Protein AF-A0A9X6AIE6-F1 (afdb_monomer)

Secondary structure (DSSP, 8-state):
--HHHHHHHHHHHHHHHHHSS--------PPPPPP-PPTT-SSSS--TTTHHHHHHHHHHHHHHTTPPPPHHHHHHHHTT-

Sequence (81 aa):
MIVRRSAAVLAATVVIGTALAPAAVAEGASPSPAPAIPSGLYGTSDPTYDGVWRQSLALLAQHTVGVKPAAKAVDWLAGQQ

Foldseek 3Di:
DVVVVVVVVVVVCVVVVVVPPPPPPPPPPDDDPADDDDPQQDDDHDLVPCRLVRLVVVCVVCVVVVHHRDPSSVVVNVVPD

Solvent-accessible surface area (backbone atoms only — not comparable to full-atom values): 5279 Å² total; per-residue (Å²): 130,60,70,70,55,54,54,54,53,55,52,52,54,52,57,54,55,63,74,68,53,79,82,76,74,78,70,77,80,68,84,73,80,80,74,86,74,69,78,65,54,84,74,90,69,78,49,89,85,52,31,69,62,54,43,52,52,52,46,51,58,30,50,78,73,73,41,80,67,57,64,56,35,52,55,56,58,66,70,72,121

pLDDT: mean 79.75, std 18.51, range [48.12, 98.44]

Radius of gyration: 22.84 Å; Cα contacts (8 Å, |Δi|>4): 32; chains: 1; bounding box: 43×25×66 Å

Structure (mmCIF, N/CA/C/O backbone):
data_AF-A0A9X6AIE6-F1
#
_entry.id   AF-A0A9X6AIE6-F1
#
loop_
_atom_site.group_PDB
_atom_site.id
_atom_site.type_symbol
_atom_site.label_atom_id
_atom_site.label_alt_id
_atom_site.label_comp_id
_atom_site.label_asym_id
_atom_site.label_entity_id
_atom_site.label_seq_id
_atom_site.pdbx_PDB_ins_code
_atom_site.Cartn_x
_atom_site.Cartn_y
_atom_site.Cartn_z
_atom_site.occupancy
_atom_site.B_iso_or_equiv
_atom_site.auth_seq_id
_atom_site.auth_comp_id
_atom_site.auth_asym_id
_atom_site.auth_atom_id
_atom_site.pdbx_PDB_model_num
ATOM 1 N N . MET A 1 1 ? -0.383 -8.195 -54.542 1.00 54.66 1 MET A N 1
ATOM 2 C CA . MET A 1 1 ? 0.830 -7.399 -54.207 1.00 54.66 1 MET A CA 1
ATOM 3 C C . MET A 1 1 ? 0.895 -6.934 -52.737 1.00 54.66 1 MET A C 1
ATOM 5 O O . MET A 1 1 ? 1.625 -5.998 -52.437 1.00 54.66 1 MET A O 1
ATOM 9 N N . ILE A 1 2 ? 0.206 -7.594 -51.797 1.00 53.03 2 ILE A N 1
ATOM 10 C CA . ILE A 1 2 ? 0.206 -7.195 -50.371 1.00 53.03 2 ILE A CA 1
ATOM 11 C C . ILE A 1 2 ? 1.259 -7.969 -49.558 1.00 53.03 2 ILE A C 1
ATOM 13 O O . ILE A 1 2 ? 1.970 -7.369 -48.765 1.00 53.03 2 ILE A O 1
ATOM 17 N N . VAL A 1 3 ? 1.493 -9.244 -49.882 1.00 54.84 3 VAL A N 1
ATOM 18 C CA . VAL A 1 3 ? 2.504 -10.107 -49.231 1.00 54.84 3 VAL A CA 1
ATOM 19 C C . VAL A 1 3 ? 3.944 -9.581 -49.305 1.00 54.84 3 VAL A C 1
ATOM 21 O O . 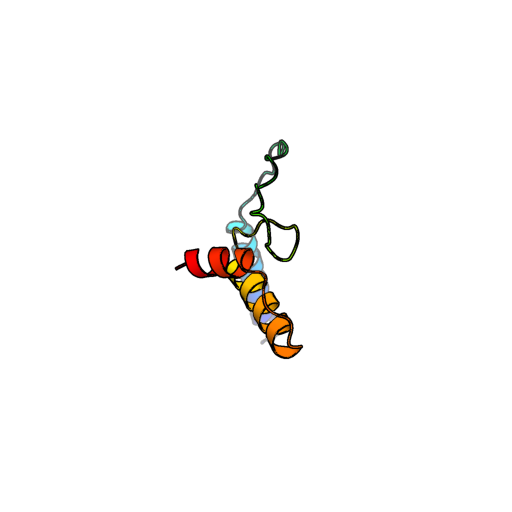VAL A 1 3 ? 4.680 -9.655 -48.328 1.00 54.84 3 VAL A O 1
ATOM 24 N N . ARG A 1 4 ? 4.350 -8.984 -50.434 1.00 53.16 4 ARG A N 1
ATOM 25 C CA . ARG A 1 4 ? 5.694 -8.390 -50.585 1.00 53.16 4 ARG A CA 1
ATOM 26 C C . ARG A 1 4 ? 5.893 -7.137 -49.727 1.00 53.16 4 ARG A C 1
ATOM 28 O O . ARG A 1 4 ? 7.000 -6.887 -49.267 1.00 53.16 4 ARG A O 1
ATOM 35 N N . ARG A 1 5 ? 4.825 -6.363 -49.508 1.00 55.16 5 ARG A N 1
ATOM 36 C CA . ARG A 1 5 ? 4.854 -5.167 -48.654 1.00 55.16 5 ARG A CA 1
ATOM 37 C C . ARG A 1 5 ? 4.885 -5.554 -47.174 1.00 55.16 5 ARG A C 1
ATOM 39 O O . ARG A 1 5 ? 5.626 -4.944 -46.417 1.00 55.16 5 ARG A O 1
ATOM 46 N N . SER A 1 6 ? 4.172 -6.614 -46.789 1.00 55.78 6 SER A N 1
ATOM 47 C CA . SER A 1 6 ? 4.188 -7.150 -45.422 1.00 55.78 6 SER A CA 1
ATOM 48 C C . SER A 1 6 ? 5.558 -7.703 -45.009 1.00 55.78 6 SER A C 1
ATOM 50 O O . SER A 1 6 ? 5.996 -7.460 -43.889 1.00 55.78 6 SER A O 1
ATOM 52 N N . ALA A 1 7 ? 6.271 -8.381 -45.915 1.00 56.47 7 ALA A N 1
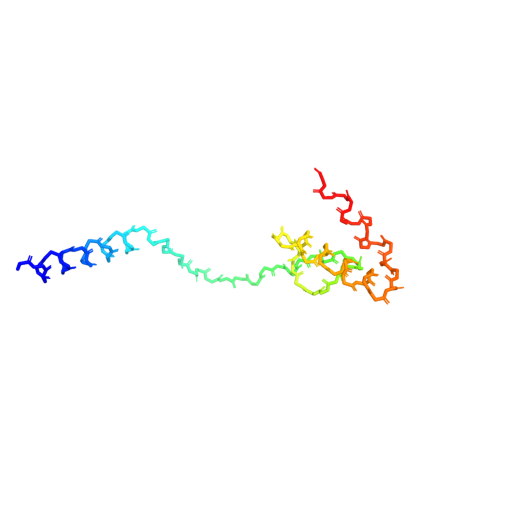ATOM 53 C CA . ALA A 1 7 ? 7.613 -8.902 -45.637 1.00 56.47 7 ALA A CA 1
ATOM 54 C C . ALA A 1 7 ? 8.659 -7.789 -45.425 1.00 56.47 7 ALA A C 1
ATOM 56 O O . ALA A 1 7 ? 9.514 -7.900 -44.548 1.00 56.47 7 ALA A O 1
ATOM 57 N N . ALA A 1 8 ? 8.565 -6.693 -46.187 1.00 54.50 8 ALA A N 1
ATOM 58 C CA . ALA A 1 8 ? 9.474 -5.554 -46.053 1.00 54.50 8 ALA A CA 1
ATOM 59 C C . ALA A 1 8 ? 9.295 -4.809 -44.716 1.00 54.50 8 ALA A C 1
ATOM 61 O O . ALA A 1 8 ? 10.275 -4.381 -44.111 1.00 54.50 8 ALA A O 1
ATOM 62 N N . VAL A 1 9 ? 8.055 -4.698 -44.229 1.00 58.12 9 VAL A N 1
ATOM 63 C CA . VAL A 1 9 ? 7.755 -4.056 -42.939 1.00 58.12 9 VAL A CA 1
ATOM 64 C C . VAL A 1 9 ? 8.283 -4.889 -41.766 1.00 58.12 9 VAL A C 1
ATOM 66 O O . VAL A 1 9 ? 8.896 -4.324 -40.864 1.00 58.12 9 VAL A O 1
ATOM 69 N N . LEU A 1 10 ? 8.138 -6.221 -41.806 1.00 56.94 10 LEU A N 1
ATOM 70 C CA . LEU A 1 10 ? 8.670 -7.108 -40.761 1.00 56.94 10 LEU A CA 1
ATOM 71 C C . LEU A 1 10 ? 10.206 -7.044 -40.668 1.00 56.94 10 LEU A C 1
ATOM 73 O O . LEU A 1 10 ? 10.771 -7.018 -39.574 1.00 56.94 10 LEU A O 1
ATOM 77 N N . ALA A 1 11 ? 10.887 -6.986 -41.817 1.00 56.31 11 ALA A N 1
ATOM 78 C CA . ALA A 1 11 ? 12.343 -6.884 -41.869 1.00 56.31 11 ALA A CA 1
ATO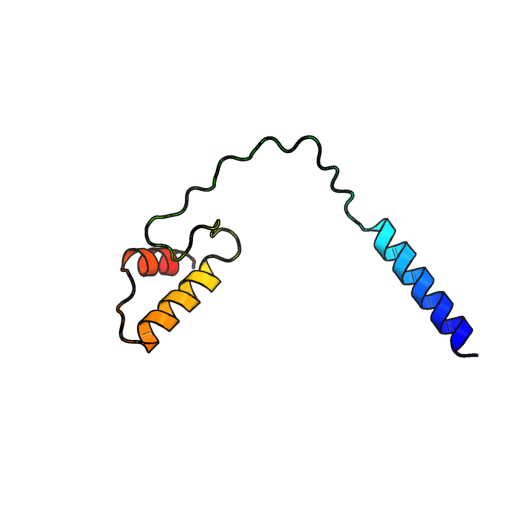M 79 C C . ALA A 1 11 ? 12.850 -5.547 -41.295 1.00 56.31 11 ALA A C 1
ATOM 81 O O . ALA A 1 11 ? 13.829 -5.529 -40.551 1.00 56.31 11 ALA A O 1
ATOM 82 N N . ALA A 1 12 ? 12.154 -4.439 -41.574 1.00 54.81 12 ALA A N 1
ATOM 83 C CA . ALA A 1 12 ? 12.513 -3.125 -41.042 1.00 54.81 12 ALA A CA 1
ATOM 84 C C . ALA A 1 12 ? 12.365 -3.047 -39.510 1.00 54.81 12 ALA A C 1
ATOM 86 O O . ALA A 1 12 ? 13.226 -2.478 -38.840 1.00 54.81 12 ALA A O 1
ATOM 87 N N . THR A 1 13 ? 11.326 -3.666 -38.934 1.00 58.41 13 THR A N 1
ATOM 88 C CA . THR A 1 13 ? 11.134 -3.694 -37.472 1.00 58.41 13 THR A CA 1
ATOM 89 C C . THR A 1 13 ? 12.192 -4.517 -36.740 1.00 58.41 13 THR A C 1
ATOM 91 O O . THR A 1 13 ? 12.603 -4.134 -35.647 1.00 58.41 13 THR A O 1
ATOM 94 N N . VAL A 1 14 ? 12.678 -5.608 -37.344 1.00 57.25 14 VAL A N 1
ATOM 95 C CA . VAL A 1 14 ? 13.749 -6.430 -36.755 1.00 57.25 14 VAL A CA 1
ATOM 96 C C . VAL A 1 14 ? 15.067 -5.658 -36.717 1.00 57.25 14 VAL A C 1
ATOM 98 O O . VAL A 1 14 ? 15.701 -5.608 -35.670 1.00 57.25 14 VAL A O 1
ATOM 101 N N . VAL A 1 15 ? 15.444 -4.988 -37.812 1.00 57.69 15 VAL A N 1
ATOM 102 C CA . VAL A 1 15 ? 16.711 -4.236 -37.897 1.00 57.69 15 VAL A CA 1
ATOM 103 C C . VAL A 1 15 ? 16.748 -3.058 -36.916 1.00 57.69 15 VAL A C 1
ATOM 105 O O . VAL A 1 15 ? 17.758 -2.848 -36.245 1.00 57.69 15 VAL A O 1
ATOM 108 N N . ILE A 1 16 ? 15.641 -2.318 -36.783 1.00 59.09 16 ILE A N 1
ATOM 109 C CA . ILE A 1 16 ? 15.546 -1.195 -35.836 1.00 59.09 16 ILE A CA 1
ATOM 110 C C . ILE A 1 16 ? 15.522 -1.708 -34.387 1.00 59.09 16 ILE A C 1
ATOM 112 O O . ILE A 1 16 ? 16.200 -1.144 -33.528 1.00 59.09 16 ILE A O 1
ATOM 116 N N . GLY A 1 17 ? 14.809 -2.808 -34.117 1.00 56.97 17 GLY A N 1
ATOM 117 C CA . GLY A 1 17 ? 14.740 -3.418 -32.786 1.00 56.97 17 GLY A CA 1
ATOM 118 C C . GLY A 1 17 ? 16.082 -3.962 -32.288 1.00 56.97 17 GLY A C 1
ATOM 119 O O . GLY A 1 17 ? 16.377 -3.857 -31.102 1.00 56.97 17 GLY A O 1
ATOM 120 N N . THR A 1 18 ? 16.929 -4.486 -33.180 1.00 55.41 18 THR A N 1
ATOM 121 C CA . THR A 1 18 ? 18.258 -5.000 -32.807 1.00 55.41 18 THR A CA 1
ATOM 122 C C . THR A 1 18 ? 19.327 -3.916 -32.675 1.00 55.41 18 THR A C 1
ATOM 124 O O . THR A 1 18 ? 20.273 -4.103 -31.921 1.00 55.41 18 THR A O 1
ATOM 127 N N . ALA A 1 19 ? 19.197 -2.786 -33.380 1.00 55.53 19 ALA A N 1
ATOM 128 C CA . ALA A 1 19 ? 20.192 -1.706 -33.351 1.00 55.53 19 ALA A CA 1
ATOM 129 C C . ALA A 1 19 ? 20.050 -0.763 -32.140 1.00 55.53 19 ALA A C 1
ATOM 131 O O . ALA A 1 19 ? 21.006 -0.088 -31.771 1.00 55.53 19 ALA A O 1
ATOM 132 N N . LEU A 1 20 ? 18.862 -0.715 -31.528 1.00 53.38 20 LEU A N 1
ATOM 133 C CA . LEU A 1 20 ? 18.553 0.115 -30.356 1.00 53.38 20 LEU A CA 1
ATOM 134 C C . LEU A 1 20 ? 18.430 -0.694 -29.060 1.00 53.38 20 LEU A C 1
ATOM 136 O O . LEU A 1 20 ? 18.171 -0.112 -28.008 1.00 53.38 20 LEU A O 1
ATOM 140 N N . ALA A 1 21 ? 18.598 -2.018 -29.118 1.00 48.12 21 ALA A N 1
ATOM 141 C CA . ALA A 1 21 ? 18.622 -2.843 -27.923 1.00 48.12 21 ALA A CA 1
ATOM 142 C C . ALA A 1 21 ? 19.837 -2.431 -27.074 1.00 48.12 21 ALA A C 1
ATOM 144 O O . ALA A 1 21 ? 20.971 -2.569 -27.542 1.00 48.12 21 ALA A O 1
ATOM 145 N N . PRO A 1 22 ? 19.646 -1.931 -25.840 1.00 53.03 22 PRO A N 1
ATOM 146 C CA . PRO A 1 22 ? 20.760 -1.744 -24.934 1.00 53.03 22 PRO A CA 1
ATOM 147 C C . PRO A 1 22 ? 21.357 -3.129 -24.696 1.00 53.03 22 PRO A C 1
ATOM 149 O O . PRO A 1 22 ? 20.723 -3.991 -24.086 1.00 53.03 22 PRO A O 1
ATOM 152 N N . ALA A 1 23 ? 22.561 -3.368 -25.211 1.00 57.28 23 ALA A N 1
ATOM 153 C CA . ALA A 1 23 ? 23.355 -4.519 -24.824 1.00 57.28 23 ALA A CA 1
ATOM 154 C C . ALA A 1 23 ? 23.789 -4.295 -23.371 1.00 57.28 23 ALA A C 1
ATOM 156 O O . ALA A 1 23 ? 24.871 -3.781 -23.097 1.00 57.28 23 ALA A O 1
ATOM 157 N N . ALA A 1 24 ? 22.900 -4.621 -22.433 1.00 58.00 24 ALA A N 1
ATOM 158 C CA . ALA A 1 24 ? 23.232 -4.722 -21.026 1.00 58.00 24 ALA A CA 1
ATOM 159 C C . ALA A 1 24 ? 24.142 -5.944 -20.866 1.00 58.00 24 ALA A C 1
ATOM 161 O O . ALA A 1 24 ? 23.691 -7.060 -20.613 1.00 58.00 24 ALA A O 1
ATOM 162 N N . VAL A 1 25 ? 25.439 -5.738 -21.086 1.00 58.09 25 VAL A N 1
ATOM 163 C CA . VAL A 1 25 ? 26.473 -6.647 -20.606 1.00 58.09 25 VAL A CA 1
ATOM 164 C C . VAL A 1 25 ? 26.353 -6.674 -19.086 1.00 58.09 25 VAL A C 1
ATOM 166 O O . VAL A 1 25 ? 26.700 -5.715 -18.401 1.00 58.09 25 VAL A O 1
ATOM 169 N N . ALA A 1 26 ? 25.777 -7.754 -18.561 1.00 60.03 26 ALA A N 1
ATOM 170 C CA . ALA A 1 26 ? 25.768 -8.049 -17.136 1.00 60.03 26 ALA A CA 1
ATOM 171 C C . ALA A 1 26 ? 27.185 -8.480 -16.726 1.00 60.03 26 ALA A C 1
ATOM 173 O O . ALA A 1 26 ? 27.447 -9.655 -16.475 1.00 60.03 26 ALA A O 1
ATOM 174 N N . GLU A 1 27 ? 28.116 -7.525 -16.733 1.00 56.78 27 GLU A N 1
ATOM 175 C CA . GLU A 1 27 ? 29.443 -7.683 -16.151 1.00 56.78 27 GLU A CA 1
ATOM 176 C C . GLU A 1 27 ? 29.242 -7.955 -14.657 1.00 56.78 27 GLU A C 1
ATOM 178 O O . GLU A 1 27 ? 28.735 -7.094 -13.941 1.00 56.78 27 GLU A O 1
ATOM 183 N N . GLY A 1 28 ? 29.539 -9.190 -14.233 1.00 61.44 28 GLY A N 1
ATOM 184 C CA . GLY A 1 28 ? 29.518 -9.692 -12.854 1.00 61.44 28 GLY A CA 1
ATOM 185 C C . GLY A 1 28 ? 28.750 -8.833 -11.849 1.00 61.44 28 GLY A C 1
ATOM 186 O O . GLY A 1 28 ? 29.361 -8.063 -11.109 1.00 61.44 28 GLY A O 1
ATOM 187 N N . ALA A 1 29 ? 27.421 -8.972 -11.804 1.00 62.91 29 ALA A N 1
ATOM 188 C CA . ALA A 1 29 ? 26.601 -8.287 -10.813 1.00 62.91 29 ALA A CA 1
ATOM 189 C C . ALA A 1 29 ? 26.969 -8.792 -9.409 1.00 62.91 29 ALA A C 1
ATOM 191 O O . ALA A 1 29 ? 26.478 -9.818 -8.940 1.00 62.91 29 ALA A O 1
ATOM 192 N N . SER A 1 30 ? 27.873 -8.074 -8.746 1.00 70.06 30 SER A N 1
ATOM 193 C CA . SER A 1 30 ? 28.100 -8.221 -7.314 1.00 70.06 30 SER A CA 1
ATOM 194 C C . SER A 1 30 ? 26.782 -7.892 -6.603 1.00 70.06 30 SER A C 1
ATOM 196 O O . SER A 1 30 ? 26.126 -6.925 -7.008 1.00 70.06 30 SER A O 1
ATOM 198 N N . PRO A 1 31 ? 26.335 -8.673 -5.602 1.00 71.38 31 PRO A N 1
ATOM 199 C CA . PRO A 1 31 ? 25.034 -8.452 -4.985 1.00 71.38 31 PRO A CA 1
ATOM 200 C C . PRO A 1 31 ? 24.968 -7.036 -4.410 1.00 71.38 31 PRO A C 1
ATOM 202 O O . PRO A 1 31 ? 25.729 -6.680 -3.509 1.00 71.38 31 PRO A O 1
ATOM 205 N N . SER A 1 32 ? 24.062 -6.217 -4.946 1.00 73.81 32 SER A N 1
ATOM 206 C CA . SER A 1 32 ? 23.765 -4.912 -4.365 1.00 73.81 32 SER A CA 1
ATOM 207 C C . SER A 1 32 ? 23.187 -5.100 -2.960 1.00 73.81 32 SER A C 1
ATOM 209 O O . SER A 1 32 ? 22.434 -6.054 -2.730 1.00 73.81 32 SER A O 1
ATOM 211 N N . PRO A 1 33 ? 23.527 -4.215 -2.008 1.00 79.50 33 PRO A N 1
ATOM 212 C CA . PRO A 1 33 ? 22.960 -4.273 -0.670 1.00 79.50 33 PRO A CA 1
ATOM 213 C C . PRO A 1 33 ? 21.431 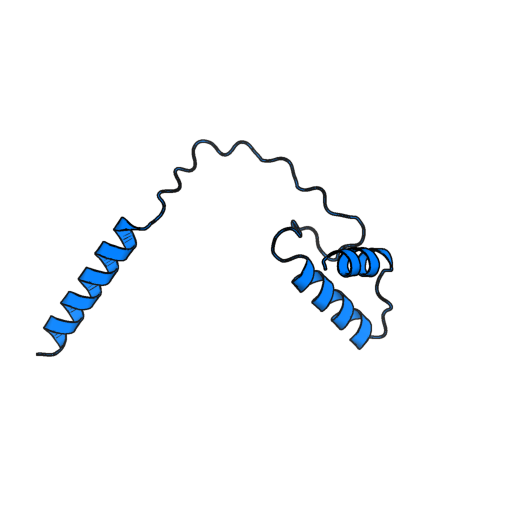-4.225 -0.740 1.00 79.50 33 PRO A C 1
ATOM 215 O O . PRO A 1 33 ? 20.860 -3.486 -1.544 1.00 79.50 33 PRO A O 1
ATOM 218 N N . ALA A 1 34 ? 20.777 -5.025 0.105 1.00 80.75 34 ALA A N 1
ATOM 219 C CA . ALA A 1 34 ? 19.325 -5.045 0.171 1.00 80.75 34 ALA A CA 1
ATOM 220 C C . ALA A 1 34 ? 18.800 -3.648 0.554 1.00 80.75 34 ALA A C 1
ATOM 222 O O . ALA A 1 34 ? 19.335 -3.033 1.485 1.00 80.75 34 ALA A O 1
ATOM 223 N N . PRO A 1 35 ? 17.765 -3.143 -0.132 1.00 80.56 35 PRO A N 1
ATOM 224 C CA . PRO A 1 35 ? 17.195 -1.845 0.180 1.00 80.56 35 PRO A CA 1
ATOM 225 C C . PRO A 1 35 ? 16.595 -1.857 1.587 1.00 80.56 35 PRO A C 1
ATOM 227 O O . PRO A 1 35 ? 15.945 -2.818 2.008 1.00 80.56 35 PRO A O 1
ATOM 230 N N . ALA A 1 36 ? 16.820 -0.774 2.329 1.00 85.75 36 ALA A N 1
ATOM 231 C CA . ALA A 1 36 ? 16.226 -0.595 3.644 1.00 85.75 36 ALA A CA 1
ATOM 232 C C . ALA A 1 36 ? 14.734 -0.289 3.479 1.00 85.75 36 ALA A C 1
ATOM 234 O O . ALA A 1 36 ? 14.356 0.800 3.051 1.00 85.75 36 ALA A O 1
ATOM 235 N N . ILE A 1 37 ? 13.882 -1.254 3.817 1.00 88.88 37 ILE A N 1
ATOM 236 C CA . ILE A 1 37 ? 12.431 -1.091 3.722 1.00 88.88 37 ILE A CA 1
ATOM 237 C C . ILE A 1 37 ? 11.935 -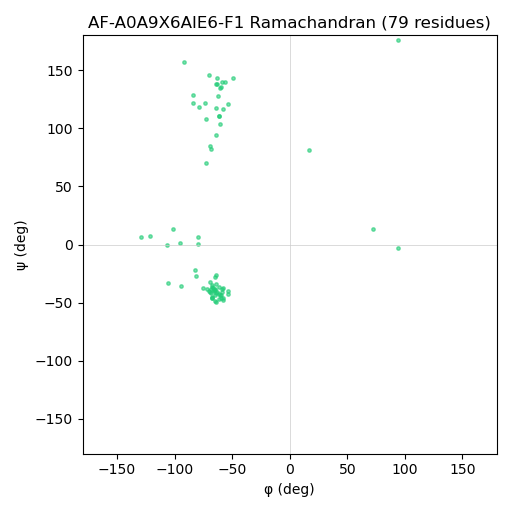0.399 4.996 1.00 88.88 37 ILE A C 1
ATOM 239 O O . ILE A 1 37 ? 12.138 -0.933 6.093 1.00 88.88 37 ILE A O 1
ATOM 243 N N . PRO A 1 38 ? 11.271 0.768 4.893 1.00 89.56 38 PRO A N 1
ATOM 244 C CA . PRO A 1 38 ? 10.702 1.425 6.058 1.00 89.56 38 PRO A CA 1
ATOM 245 C C . PRO A 1 38 ? 9.695 0.514 6.770 1.00 89.56 38 PRO A C 1
ATOM 247 O O . PRO A 1 38 ? 8.901 -0.196 6.149 1.00 89.56 38 PRO A O 1
ATOM 250 N N . SER A 1 39 ? 9.718 0.525 8.102 1.00 90.12 39 SER A N 1
ATOM 251 C CA . SER A 1 39 ? 8.816 -0.317 8.889 1.00 90.12 39 SER A CA 1
ATOM 252 C C . SER A 1 39 ? 7.356 0.086 8.674 1.00 90.12 39 SER A C 1
ATOM 254 O O . SER A 1 39 ? 7.037 1.273 8.733 1.00 90.12 39 SER A O 1
ATOM 256 N N . GLY A 1 40 ? 6.465 -0.895 8.550 1.00 90.88 40 GLY A N 1
ATOM 257 C CA . GLY A 1 40 ? 5.022 -0.658 8.464 1.00 90.88 40 GLY A CA 1
ATOM 258 C C . GLY A 1 40 ? 4.476 -0.564 7.042 1.00 90.88 40 GLY A C 1
ATOM 259 O O . GLY A 1 40 ? 3.262 -0.470 6.897 1.00 90.88 40 GLY A O 1
ATOM 260 N N . LEU A 1 41 ? 5.327 -0.642 6.014 1.00 95.56 41 LEU A N 1
ATOM 261 C CA . LEU A 1 41 ? 4.862 -0.804 4.638 1.00 95.56 41 LEU A CA 1
ATOM 262 C C . LEU A 1 41 ? 4.278 -2.202 4.424 1.00 95.56 41 LEU A C 1
ATOM 264 O O . LEU A 1 41 ? 4.756 -3.201 4.963 1.00 95.56 41 LEU A O 1
ATOM 268 N N . TYR A 1 42 ? 3.257 -2.271 3.578 1.00 95.06 42 TYR A N 1
ATOM 269 C CA . TYR A 1 42 ? 2.679 -3.528 3.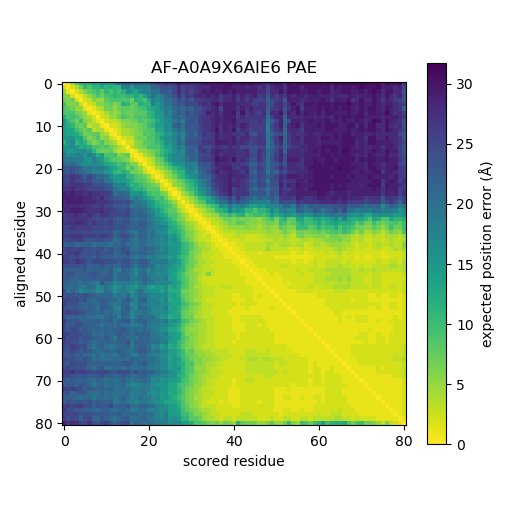130 1.00 95.06 42 TYR A CA 1
ATOM 270 C C . TYR A 1 42 ? 3.566 -4.152 2.044 1.00 95.06 42 TYR A C 1
ATOM 272 O O . TYR A 1 42 ? 3.750 -3.576 0.969 1.00 95.06 42 TYR A O 1
ATOM 280 N N . GLY A 1 43 ? 4.098 -5.344 2.331 1.00 92.81 43 GLY A N 1
ATOM 281 C CA . GLY A 1 43 ? 4.971 -6.159 1.474 1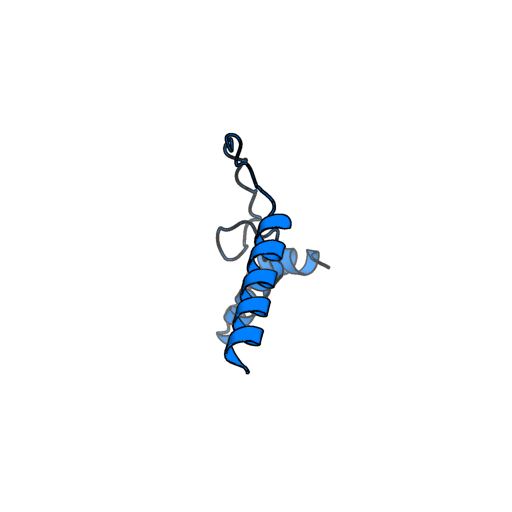.00 92.81 43 GLY A CA 1
ATOM 282 C C . GLY A 1 43 ? 6.473 -5.962 1.713 1.00 92.81 43 GLY A C 1
ATOM 283 O O . GLY A 1 43 ? 6.881 -5.150 2.533 1.00 92.81 43 GLY A O 1
ATOM 284 N N . THR A 1 44 ? 7.291 -6.753 1.013 1.00 92.25 44 THR A N 1
ATOM 285 C CA . THR A 1 44 ? 8.728 -6.938 1.313 1.00 92.25 44 THR A CA 1
ATOM 286 C C . THR A 1 44 ? 9.661 -6.566 0.161 1.00 92.25 44 THR A C 1
ATOM 288 O O . THR A 1 44 ? 10.853 -6.847 0.225 1.00 92.25 44 THR A O 1
ATOM 291 N N . SER A 1 45 ? 9.129 -5.992 -0.914 1.00 90.44 45 SER A N 1
ATOM 292 C CA . SER A 1 45 ? 9.916 -5.524 -2.057 1.00 90.44 45 SER A CA 1
ATOM 293 C C . SER A 1 45 ? 10.303 -4.058 -1.887 1.00 90.44 45 SER A C 1
ATOM 295 O O . SER A 1 45 ? 9.626 -3.317 -1.169 1.00 90.44 45 SER A O 1
ATOM 297 N N . ASP A 1 46 ? 11.368 -3.654 -2.579 1.00 91.69 46 ASP A N 1
ATOM 298 C CA . ASP A 1 46 ? 11.837 -2.269 -2.640 1.00 91.69 46 ASP A CA 1
ATOM 299 C C . ASP A 1 46 ? 10.705 -1.313 -3.069 1.00 91.69 46 ASP A C 1
ATOM 301 O O . ASP A 1 46 ? 10.149 -1.490 -4.155 1.00 91.69 46 ASP A O 1
ATOM 305 N N . PRO A 1 47 ? 10.341 -0.308 -2.251 1.00 93.19 47 PRO A N 1
ATOM 306 C CA . PRO A 1 47 ? 9.268 0.624 -2.579 1.00 93.19 47 PRO A CA 1
ATOM 307 C C . PRO A 1 47 ? 9.679 1.747 -3.549 1.00 93.19 47 PRO A C 1
ATOM 309 O O . PRO A 1 47 ? 8.831 2.581 -3.858 1.00 93.19 47 PRO A O 1
ATOM 312 N N . THR A 1 48 ? 10.932 1.801 -4.021 1.00 92.25 48 THR A N 1
ATOM 313 C CA . THR A 1 48 ? 11.486 2.927 -4.803 1.00 92.25 48 THR A CA 1
ATOM 314 C C . THR A 1 48 ? 10.654 3.295 -6.033 1.00 92.25 48 THR A C 1
ATOM 316 O O . THR A 1 48 ? 10.486 4.476 -6.327 1.00 92.25 48 THR A O 1
ATOM 319 N N . TYR A 1 49 ? 10.122 2.304 -6.753 1.00 92.19 49 TYR A N 1
ATOM 320 C CA . TYR A 1 49 ? 9.464 2.545 -8.043 1.00 92.19 49 TYR A CA 1
ATOM 321 C C . TYR A 1 49 ? 7.940 2.456 -7.989 1.00 92.19 49 TYR A C 1
ATOM 323 O O . TYR A 1 49 ? 7.257 3.163 -8.725 1.00 92.19 49 TYR A O 1
ATOM 331 N N . ASP A 1 50 ? 7.395 1.596 -7.132 1.00 94.88 50 ASP A N 1
ATOM 332 C CA . ASP A 1 50 ? 5.963 1.290 -7.090 1.00 94.88 50 ASP A CA 1
ATOM 333 C C . ASP A 1 50 ? 5.356 1.402 -5.682 1.00 94.88 50 ASP A C 1
ATOM 335 O O . ASP A 1 50 ? 4.180 1.086 -5.477 1.00 94.88 50 ASP A O 1
ATOM 339 N N . GLY A 1 51 ? 6.134 1.876 -4.703 1.00 95.75 51 GLY A N 1
ATOM 340 C CA . GLY A 1 51 ? 5.738 1.915 -3.301 1.00 95.75 51 GLY A CA 1
ATOM 341 C C . GLY A 1 51 ? 4.462 2.716 -3.078 1.00 95.75 51 GLY A C 1
ATOM 342 O O . GLY A 1 51 ? 3.536 2.215 -2.447 1.00 95.75 51 GLY A O 1
ATOM 343 N N . VAL A 1 52 ? 4.361 3.918 -3.654 1.00 97.31 52 VAL A N 1
ATOM 344 C CA . VAL A 1 52 ? 3.172 4.788 -3.544 1.00 97.31 52 VAL A CA 1
ATOM 345 C C . VAL A 1 52 ? 1.914 4.078 -4.054 1.00 97.31 52 VAL A C 1
ATOM 347 O O . VAL A 1 52 ? 0.874 4.071 -3.388 1.00 97.31 52 VAL A O 1
ATOM 350 N N . TRP A 1 53 ? 2.011 3.420 -5.212 1.00 97.50 53 TRP A N 1
ATOM 351 C CA . TRP A 1 53 ? 0.899 2.673 -5.797 1.00 97.50 53 TRP A CA 1
ATOM 352 C C . TRP A 1 53 ? 0.494 1.480 -4.917 1.00 97.50 53 TRP A C 1
ATOM 354 O O . TRP A 1 53 ? -0.676 1.342 -4.561 1.00 97.50 53 TRP A O 1
ATOM 364 N N . ARG A 1 54 ? 1.454 0.661 -4.472 1.00 97.75 54 ARG A N 1
ATOM 365 C CA . ARG A 1 54 ? 1.171 -0.514 -3.626 1.00 97.75 54 ARG A CA 1
ATOM 366 C C . ARG A 1 54 ? 0.609 -0.129 -2.260 1.00 97.75 54 ARG A C 1
ATOM 368 O O . ARG A 1 54 ? -0.342 -0.754 -1.791 1.00 97.75 54 ARG A O 1
ATOM 375 N N . GLN A 1 55 ? 1.181 0.893 -1.624 1.00 97.75 55 GLN A N 1
ATOM 376 C CA . GLN A 1 55 ? 0.721 1.355 -0.317 1.00 97.75 55 GLN A CA 1
ATOM 377 C C . GLN A 1 55 ? -0.678 1.969 -0.411 1.00 97.75 55 GLN A C 1
ATOM 379 O O . GLN A 1 55 ? -1.537 1.603 0.385 1.00 97.75 55 GLN A O 1
ATOM 384 N N . SER A 1 56 ? -0.954 2.829 -1.400 1.00 97.38 56 SER A N 1
ATOM 385 C CA . SER A 1 56 ? -2.294 3.420 -1.565 1.00 97.38 56 SER A CA 1
ATOM 386 C C . SER A 1 56 ? -3.377 2.356 -1.771 1.00 97.38 56 SER A C 1
ATOM 388 O O . SER A 1 56 ? -4.411 2.399 -1.100 1.00 97.38 56 SER A O 1
ATOM 390 N N . LEU A 1 57 ? -3.112 1.344 -2.604 1.00 98.06 57 LEU A N 1
ATOM 391 C CA . LEU A 1 57 ? -4.028 0.221 -2.800 1.00 98.06 57 LEU A CA 1
ATOM 392 C C . LEU A 1 57 ? -4.256 -0.570 -1.502 1.00 98.06 57 LEU A C 1
ATOM 394 O O . LEU A 1 57 ? -5.395 -0.906 -1.179 1.00 98.06 57 LEU A O 1
ATOM 398 N N . ALA A 1 58 ? -3.198 -0.832 -0.729 1.00 97.94 58 ALA A N 1
ATOM 399 C CA . ALA A 1 58 ? -3.302 -1.539 0.546 1.00 97.94 58 ALA A CA 1
ATOM 400 C C . ALA A 1 58 ? -4.104 -0.755 1.598 1.00 97.94 58 ALA A C 1
ATOM 402 O O . ALA A 1 58 ? -4.863 -1.357 2.363 1.00 97.94 58 ALA A O 1
ATOM 403 N N . LEU A 1 59 ? -3.962 0.574 1.651 1.00 97.81 59 LEU A N 1
ATOM 404 C CA . LEU A 1 59 ? -4.734 1.410 2.575 1.00 97.81 59 LEU A CA 1
ATOM 405 C C . LEU A 1 59 ? -6.214 1.466 2.187 1.00 97.81 59 LEU A C 1
ATOM 407 O O . LEU A 1 59 ? -7.075 1.353 3.060 1.00 97.81 59 LEU A O 1
ATOM 411 N N . LEU A 1 60 ? -6.513 1.567 0.887 1.00 98.38 60 LEU A N 1
ATOM 412 C CA . LEU A 1 60 ? -7.886 1.492 0.385 1.00 98.38 60 LEU A CA 1
ATOM 413 C C .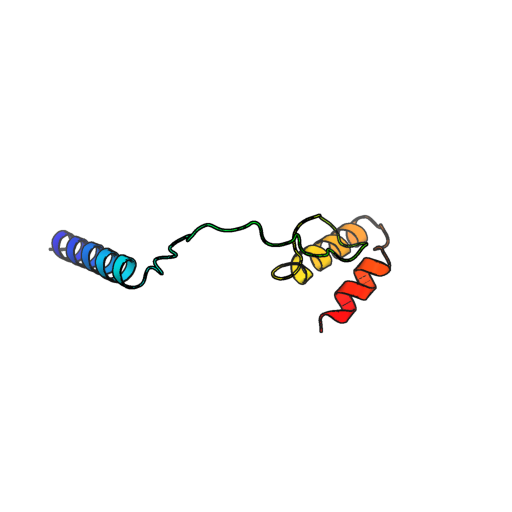 LEU A 1 60 ? -8.523 0.140 0.715 1.00 98.38 60 LEU A C 1
ATOM 415 O O . LEU A 1 60 ? -9.628 0.110 1.248 1.00 98.38 60 LEU A O 1
ATOM 419 N N . ALA A 1 61 ? -7.816 -0.965 0.466 1.00 98.38 61 ALA A N 1
ATOM 420 C CA . ALA A 1 61 ? -8.313 -2.310 0.748 1.00 98.38 61 ALA A CA 1
ATOM 421 C C . ALA A 1 61 ? -8.610 -2.540 2.238 1.00 98.38 61 ALA A C 1
ATOM 423 O O . ALA A 1 61 ? -9.579 -3.208 2.571 1.00 98.38 61 ALA A O 1
ATOM 424 N N . GLN A 1 62 ? -7.813 -1.975 3.148 1.00 98.19 62 GLN A N 1
ATOM 425 C CA . GLN A 1 62 ? -8.115 -2.028 4.582 1.00 98.19 62 GLN A CA 1
ATOM 426 C C . GLN A 1 62 ? -9.362 -1.220 4.929 1.00 98.19 62 GLN A C 1
ATOM 428 O O . GLN A 1 62 ? -10.243 -1.713 5.632 1.00 98.19 62 GLN A O 1
ATOM 433 N N . HIS A 1 63 ? -9.460 -0.002 4.396 1.00 97.69 63 HIS A N 1
ATOM 434 C CA . HIS A 1 63 ? -10.608 0.861 4.626 1.00 97.69 63 HIS A CA 1
ATOM 435 C C . HIS A 1 63 ? -11.920 0.210 4.159 1.00 97.69 6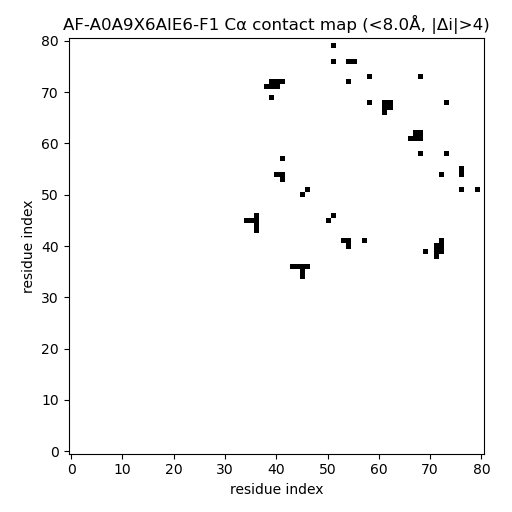3 HIS A C 1
ATOM 437 O O . HIS A 1 63 ? -12.918 0.285 4.873 1.00 97.69 63 HIS A O 1
ATOM 443 N N . THR A 1 64 ? -11.929 -0.477 3.008 1.00 98.44 64 THR A N 1
ATOM 444 C CA . THR A 1 64 ? -13.148 -1.137 2.499 1.00 98.44 64 THR A CA 1
ATOM 445 C C . THR A 1 64 ? -13.661 -2.255 3.404 1.00 98.44 64 THR A C 1
ATOM 447 O O . THR A 1 64 ? -14.862 -2.514 3.413 1.00 98.44 64 THR A O 1
ATOM 450 N N . VAL A 1 65 ? -12.787 -2.887 4.190 1.00 98.44 65 VAL A N 1
ATOM 451 C CA . VAL A 1 65 ? -13.154 -3.933 5.160 1.00 98.44 65 VAL A CA 1
ATOM 452 C C . VAL A 1 65 ? -13.208 -3.418 6.604 1.00 98.44 65 VAL A C 1
ATOM 454 O O . VAL A 1 65 ? -13.246 -4.210 7.542 1.00 98.44 65 VAL A O 1
ATOM 457 N N . GLY A 1 66 ? -13.208 -2.095 6.804 1.00 98.12 66 GLY A N 1
ATOM 458 C CA . GLY A 1 66 ? -13.308 -1.470 8.128 1.00 98.12 66 GLY A CA 1
ATOM 459 C C . GLY A 1 66 ? -12.050 -1.597 8.994 1.00 98.12 66 GLY A C 1
ATOM 460 O O . GLY A 1 66 ? -12.096 -1.326 10.193 1.00 98.12 66 GLY A O 1
ATOM 461 N N . VAL A 1 67 ? -10.917 -1.995 8.412 1.00 98.25 67 VAL A N 1
ATOM 462 C CA . VAL A 1 67 ? -9.627 -2.042 9.104 1.00 98.25 67 VAL A CA 1
ATOM 463 C C . VAL A 1 67 ? -8.988 -0.660 9.054 1.00 98.25 67 VAL A C 1
ATOM 465 O O . VAL A 1 67 ? -8.845 -0.060 7.989 1.00 98.25 67 VAL A O 1
ATOM 468 N N . LYS A 1 68 ? -8.573 -0.148 10.215 1.00 97.38 68 LYS A N 1
ATOM 469 C CA . LYS A 1 68 ? -7.836 1.115 10.301 1.00 97.38 68 LYS A CA 1
ATOM 470 C C . LYS A 1 68 ? -6.391 0.917 9.807 1.00 97.38 68 LYS A C 1
ATOM 472 O O . LYS A 1 68 ? -5.677 0.121 10.419 1.00 97.38 68 LYS A O 1
ATOM 477 N N . PRO A 1 69 ? -5.936 1.665 8.780 1.00 96.44 69 PRO A N 1
ATOM 478 C CA . PRO A 1 69 ? -4.541 1.681 8.348 1.00 96.44 69 PRO A CA 1
ATOM 479 C C . PRO A 1 69 ? -3.536 1.889 9.480 1.00 96.44 69 PRO A C 1
ATOM 481 O O . PRO A 1 69 ? -3.761 2.698 10.386 1.00 96.44 69 PRO A O 1
ATOM 484 N N . ALA A 1 70 ? -2.387 1.217 9.391 1.00 95.62 70 ALA A N 1
ATOM 485 C CA . ALA A 1 70 ? -1.276 1.463 10.300 1.00 95.62 70 ALA A CA 1
ATOM 486 C C . ALA A 1 70 ? -0.780 2.912 10.154 1.00 95.62 70 ALA A C 1
ATOM 488 O O . ALA A 1 70 ? -0.440 3.340 9.052 1.00 95.62 70 ALA A O 1
ATOM 489 N N . ALA A 1 71 ? -0.685 3.648 11.267 1.00 96.94 71 ALA A N 1
ATOM 490 C CA . ALA A 1 71 ? -0.282 5.059 11.259 1.00 96.94 71 ALA A CA 1
ATOM 491 C C . ALA A 1 71 ? 1.053 5.281 10.529 1.00 96.94 71 ALA A C 1
ATOM 493 O O . ALA A 1 71 ? 1.138 6.135 9.659 1.00 96.94 71 ALA A O 1
ATOM 494 N N . LYS A 1 72 ? 2.046 4.412 10.761 1.00 96.81 72 LYS A N 1
ATOM 495 C CA . LYS A 1 72 ? 3.341 4.468 10.064 1.00 96.81 72 LYS A CA 1
ATOM 496 C C . LYS A 1 72 ? 3.231 4.379 8.537 1.00 96.81 72 LYS A C 1
ATOM 498 O O . LYS A 1 72 ? 4.000 5.030 7.841 1.00 96.81 72 LYS A O 1
ATOM 503 N N . ALA A 1 73 ? 2.303 3.574 8.017 1.00 96.56 73 ALA A N 1
ATOM 504 C CA . ALA A 1 73 ? 2.089 3.449 6.576 1.00 96.56 73 ALA A CA 1
ATOM 505 C C . ALA A 1 73 ? 1.434 4.712 6.000 1.00 96.56 73 ALA A C 1
ATOM 507 O O . ALA A 1 73 ? 1.792 5.151 4.909 1.00 96.56 73 ALA A O 1
ATOM 508 N N . VAL A 1 74 ? 0.498 5.304 6.752 1.00 97.06 74 VAL A N 1
ATOM 509 C CA . VAL A 1 74 ? -0.145 6.579 6.406 1.00 97.06 74 VAL A CA 1
ATOM 510 C C . VAL A 1 74 ? 0.884 7.708 6.393 1.00 97.06 74 VAL A C 1
ATOM 512 O O . VAL A 1 74 ? 0.972 8.421 5.399 1.00 97.06 74 VAL A O 1
ATOM 515 N N . ASP A 1 75 ? 1.692 7.827 7.447 1.00 97.44 75 ASP A N 1
ATOM 516 C CA . ASP A 1 75 ? 2.728 8.857 7.570 1.00 97.44 75 ASP A CA 1
ATOM 517 C C . ASP A 1 75 ? 3.766 8.735 6.449 1.00 97.44 75 ASP A C 1
ATOM 519 O O . ASP A 1 75 ? 4.131 9.728 5.820 1.00 97.44 75 ASP A O 1
ATOM 523 N N . TRP A 1 76 ? 4.201 7.506 6.146 1.00 96.38 76 TRP A N 1
ATOM 524 C CA . TRP A 1 76 ? 5.118 7.254 5.038 1.00 96.38 76 TRP A CA 1
ATOM 525 C C . TRP A 1 76 ? 4.531 7.693 3.695 1.00 96.38 76 TRP A C 1
ATOM 527 O O . TRP A 1 76 ? 5.231 8.346 2.924 1.00 96.38 76 TRP A O 1
ATOM 537 N N . LEU A 1 77 ? 3.263 7.352 3.420 1.00 96.75 77 LEU A N 1
ATOM 538 C CA . LEU A 1 77 ? 2.589 7.687 2.162 1.00 96.75 77 LEU A CA 1
ATOM 539 C C . LEU A 1 77 ? 2.343 9.197 2.034 1.00 96.75 77 LEU A C 1
ATOM 541 O O . LEU A 1 77 ? 2.500 9.750 0.950 1.00 96.75 77 LEU A O 1
ATOM 545 N N . ALA A 1 78 ? 1.995 9.868 3.133 1.00 96.31 78 ALA A N 1
ATOM 546 C CA . ALA A 1 78 ? 1.802 11.316 3.168 1.00 96.31 78 ALA A CA 1
ATOM 547 C C . ALA A 1 78 ? 3.099 12.094 2.883 1.00 96.31 78 ALA A C 1
ATOM 549 O O . ALA A 1 78 ? 3.039 13.191 2.336 1.00 96.31 78 ALA A O 1
ATOM 550 N N . GLY A 1 79 ? 4.260 11.519 3.207 1.00 95.69 79 GLY A N 1
ATOM 551 C CA . GLY A 1 79 ? 5.574 12.105 2.931 1.00 95.69 79 GLY A CA 1
ATOM 552 C C . GLY A 1 79 ? 6.090 11.946 1.494 1.00 95.69 79 GLY A C 1
ATOM 553 O O . GLY A 1 79 ? 7.248 12.271 1.262 1.00 95.69 79 GLY A O 1
ATOM 554 N N . GLN A 1 80 ? 5.294 11.418 0.554 1.00 92.69 80 GLN A N 1
ATOM 555 C CA . GLN A 1 80 ? 5.713 11.158 -0.839 1.00 92.69 80 GLN A CA 1
ATOM 556 C C . GLN A 1 80 ? 5.357 12.282 -1.837 1.00 92.69 80 GLN A C 1
ATOM 558 O O . GLN A 1 80 ? 5.585 12.110 -3.034 1.00 92.69 80 GLN A O 1
ATOM 563 N N . GLN A 1 81 ? 4.751 13.379 -1.369 1.00 79.56 81 GLN A N 1
ATOM 564 C CA . GLN A 1 81 ? 4.381 14.558 -2.175 1.00 79.56 81 GLN A CA 1
ATOM 565 C C . GLN A 1 81 ? 5.584 15.480 -2.399 1.00 79.56 81 GLN A C 1
ATOM 567 O O . GLN A 1 81 ? 5.634 16.121 -3.472 1.00 79.56 81 GLN A O 1
#

Mean predicted aligned error: 13.83 Å